Protein AF-A0A0F3R646-F1 (afdb_monomer)

Mean predicted aligned error: 11.86 Å

pLDDT: mean 88.99, std 8.87, range [54.25, 98.44]

Foldseek 3Di:
DDDDDDDDLVPLDDPDLVPDDDPVNLVSCCVPCLVPDDPVCLCSSCPVPCPSVVVSVVVVCVPDDPVRNVVVVVVVVVVVVVVVVVVVVVVVVVVVVVVVVVVVVVVVCVVVVLLVVLLVVLLVCVVVVHDLVVSCVVSVDDSVSSVVSVVD

Sequence (152 aa):
DFSFSFIELPKFNIDKIEDLKTITEKWCYFFKYAANTKEA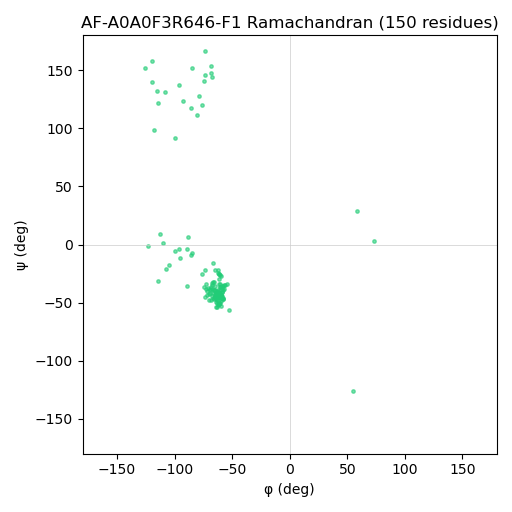DLQKIIGSDLVVGRAYEALNQFNWNEAELLAYEQEIKRIMDNKAVEDFMIESAEARGEARGEARGMQIGKAEGKAETMTLVAKNLLAQNIDINTISIATGLSTIEINKLKNE

Organism: NCBI:txid1268837

Structure (mmCIF, N/CA/C/O backbone):
data_AF-A0A0F3R646-F1
#
_entry.id   AF-A0A0F3R646-F1
#
loop_
_atom_site.group_PDB
_atom_site.id
_atom_site.type_symbol
_atom_site.label_atom_id
_atom_site.label_alt_id
_atom_site.label_comp_id
_atom_site.label_asym_id
_atom_site.label_entity_id
_atom_site.label_seq_id
_atom_site.pdbx_PDB_ins_code
_atom_site.Cartn_x
_atom_site.Cartn_y
_atom_site.Cartn_z
_atom_site.occupancy
_atom_site.B_iso_or_equiv
_atom_site.auth_seq_id
_atom_site.auth_comp_id
_atom_site.auth_asym_id
_atom_site.auth_atom_id
_atom_site.pdbx_PDB_model_num
ATOM 1 N N . ASP A 1 1 ? 8.380 23.748 -23.164 1.00 54.25 1 ASP A N 1
ATOM 2 C CA . ASP A 1 1 ? 9.254 24.069 -24.304 1.00 54.25 1 ASP A CA 1
ATOM 3 C C . ASP A 1 1 ? 9.702 22.817 -25.013 1.00 54.25 1 ASP A C 1
ATOM 5 O O . ASP A 1 1 ? 10.098 21.856 -24.367 1.00 54.25 1 ASP A O 1
ATOM 9 N N . PHE A 1 2 ? 9.553 22.816 -26.332 1.00 78.00 2 PHE A N 1
ATOM 10 C CA . PHE A 1 2 ? 9.932 21.721 -27.215 1.00 78.00 2 PHE A CA 1
ATOM 11 C C . PHE A 1 2 ? 11.172 22.167 -27.992 1.00 78.00 2 PHE A C 1
ATOM 13 O O . PHE A 1 2 ? 11.190 23.281 -28.517 1.00 78.00 2 PHE A O 1
ATOM 20 N N . SER A 1 3 ? 12.207 21.334 -28.047 1.00 80.06 3 SER A N 1
ATOM 21 C CA . SER A 1 3 ? 13.433 21.622 -28.792 1.00 80.06 3 SER A CA 1
ATOM 22 C C . SER A 1 3 ? 13.747 20.487 -29.759 1.00 80.06 3 SER A C 1
ATOM 24 O O . SER A 1 3 ? 13.377 19.335 -29.538 1.00 80.06 3 SER A O 1
ATOM 26 N N . PHE A 1 4 ? 14.423 20.828 -30.854 1.00 85.06 4 PHE A N 1
ATOM 27 C CA . PHE A 1 4 ? 14.902 19.869 -31.841 1.00 85.06 4 PHE A CA 1
ATOM 28 C C . PHE A 1 4 ? 16.427 19.881 -31.846 1.00 85.06 4 PHE A C 1
ATOM 30 O O . PHE A 1 4 ? 17.042 20.943 -31.934 1.00 85.06 4 PHE A O 1
ATOM 37 N N . SER A 1 5 ? 17.018 18.691 -31.793 1.00 85.75 5 SER A N 1
ATOM 38 C CA . SER A 1 5 ? 18.458 18.483 -31.925 1.00 85.75 5 SER A CA 1
ATOM 39 C C . SER A 1 5 ? 18.721 17.702 -33.204 1.00 85.75 5 SER A C 1
ATOM 41 O O . SER A 1 5 ? 18.215 16.593 -33.367 1.00 85.75 5 SER A O 1
ATOM 43 N N . PHE A 1 6 ? 19.517 18.267 -34.109 1.00 88.94 6 PHE A N 1
ATOM 44 C CA . PHE A 1 6 ? 19.970 17.575 -35.314 1.00 88.94 6 PHE A CA 1
ATOM 45 C C . PHE A 1 6 ? 21.314 16.915 -35.031 1.00 88.94 6 PHE A C 1
ATOM 47 O O . PHE A 1 6 ? 22.259 17.581 -34.607 1.00 88.94 6 PHE A O 1
ATOM 54 N N . ILE A 1 7 ? 21.385 15.602 -35.246 1.00 90.00 7 ILE A N 1
ATOM 55 C CA . ILE A 1 7 ? 22.569 14.795 -34.953 1.00 90.00 7 ILE A CA 1
ATOM 56 C C . ILE A 1 7 ? 23.092 14.130 -36.224 1.00 90.00 7 ILE A C 1
ATOM 58 O O . ILE A 1 7 ? 22.330 13.619 -37.041 1.00 90.00 7 ILE A O 1
ATOM 62 N N . GLU A 1 8 ? 24.414 14.102 -36.365 1.00 91.00 8 GLU A N 1
ATOM 63 C CA . GLU A 1 8 ? 25.114 13.334 -37.393 1.00 91.00 8 GLU A CA 1
ATOM 64 C C . GLU A 1 8 ? 26.005 12.299 -36.697 1.00 91.00 8 GLU A C 1
ATOM 66 O O . GLU A 1 8 ? 27.106 12.616 -36.246 1.00 91.00 8 GLU A O 1
ATOM 71 N N . LEU A 1 9 ? 25.539 11.049 -36.602 1.00 89.44 9 LEU A N 1
ATOM 72 C CA . LEU A 1 9 ? 26.260 9.972 -35.901 1.00 89.44 9 LEU A CA 1
ATOM 73 C C . LEU A 1 9 ? 27.714 9.750 -36.372 1.00 89.44 9 LEU A C 1
ATOM 75 O O . LEU A 1 9 ? 28.559 9.450 -35.522 1.00 89.44 9 LEU A O 1
ATOM 79 N N . PRO A 1 10 ? 28.075 9.929 -37.662 1.00 91.56 10 PRO A N 1
ATOM 80 C CA . PRO A 1 10 ? 29.472 9.835 -38.089 1.00 91.56 10 PRO A CA 1
ATOM 81 C C . PRO A 1 10 ? 30.403 10.859 -37.424 1.00 91.56 10 PRO A C 1
ATOM 83 O O . PRO A 1 10 ? 31.588 10.581 -37.280 1.00 91.56 10 PRO A O 1
ATOM 86 N N . LYS A 1 11 ? 29.883 12.018 -36.994 1.00 90.88 11 LYS A N 1
ATOM 87 C CA . LYS A 1 11 ? 30.654 13.070 -36.306 1.00 90.88 11 LYS A CA 1
ATOM 88 C C . LYS A 1 11 ? 30.759 12.847 -34.793 1.00 90.88 11 LYS A C 1
ATOM 90 O O . LYS A 1 11 ? 31.502 13.560 -34.121 1.00 90.88 11 LYS A O 1
ATOM 95 N N . PHE A 1 12 ? 30.018 11.884 -34.245 1.00 92.56 12 PHE A N 1
ATOM 96 C CA . PHE A 1 12 ? 30.060 11.548 -32.826 1.00 92.56 12 PHE A CA 1
ATOM 97 C C . PHE A 1 12 ? 31.271 10.658 -32.520 1.00 92.56 12 PHE A C 1
ATOM 99 O O . PHE A 1 12 ? 31.315 9.503 -32.945 1.00 92.56 12 PHE A O 1
ATOM 106 N N . ASN A 1 13 ? 32.245 11.187 -31.779 1.00 90.88 13 ASN A N 1
ATOM 107 C CA . ASN A 1 13 ? 33.549 10.542 -31.558 1.00 90.88 13 ASN A CA 1
ATOM 108 C C . ASN A 1 13 ? 33.794 10.094 -30.108 1.00 90.88 13 ASN A C 1
ATOM 110 O O . ASN A 1 13 ? 34.913 9.715 -29.782 1.00 90.88 13 ASN A O 1
ATOM 114 N N . ILE A 1 14 ? 32.780 10.154 -29.240 1.00 91.12 14 ILE A N 1
ATOM 115 C CA . ILE A 1 14 ? 32.894 9.702 -27.849 1.00 91.12 14 ILE A CA 1
ATOM 116 C C . ILE A 1 14 ? 32.622 8.196 -27.805 1.00 91.12 14 ILE A C 1
ATOM 118 O O . ILE A 1 14 ? 31.525 7.758 -28.145 1.00 91.12 14 ILE A O 1
ATOM 122 N N . ASP A 1 15 ? 33.615 7.412 -27.398 1.00 88.00 15 ASP A N 1
ATOM 123 C CA . ASP A 1 15 ? 33.564 5.947 -27.312 1.00 88.00 15 ASP A CA 1
ATOM 124 C C . ASP A 1 15 ? 33.485 5.426 -25.867 1.00 88.00 15 ASP A C 1
ATOM 126 O O . ASP A 1 15 ? 33.000 4.315 -25.627 1.00 88.00 15 ASP A O 1
ATOM 130 N N . LYS A 1 16 ? 33.892 6.247 -24.897 1.00 85.69 16 LYS A N 1
ATOM 131 C CA . LYS A 1 16 ? 33.851 5.945 -23.465 1.00 85.69 16 LYS A CA 1
ATOM 132 C C . LYS A 1 16 ? 32.608 6.511 -22.799 1.00 85.69 16 LYS A C 1
ATOM 134 O O . LYS A 1 16 ? 32.225 7.658 -23.020 1.00 85.69 16 LYS A O 1
ATOM 139 N N . ILE A 1 17 ? 32.004 5.702 -21.936 1.00 83.81 17 ILE A N 1
ATOM 140 C CA . ILE A 1 17 ? 30.777 6.057 -21.217 1.00 83.81 17 ILE A CA 1
ATOM 141 C C . ILE A 1 17 ? 31.048 7.187 -20.219 1.00 83.81 17 ILE A C 1
ATOM 143 O O . ILE A 1 17 ? 30.204 8.059 -20.033 1.00 83.81 17 ILE A O 1
ATOM 147 N N . GLU A 1 18 ? 32.238 7.206 -19.614 1.00 85.88 18 GLU A N 1
ATOM 148 C CA . GLU A 1 18 ? 32.644 8.210 -18.624 1.00 85.88 18 GLU A CA 1
ATOM 149 C C . GLU A 1 18 ? 32.745 9.625 -19.215 1.00 85.88 18 GLU A C 1
ATOM 151 O O . GLU A 1 18 ? 32.654 10.612 -18.485 1.00 85.88 18 GLU A O 1
ATOM 156 N N . ASP A 1 19 ? 32.905 9.723 -20.536 1.00 88.25 19 ASP A N 1
ATOM 157 C CA . ASP A 1 19 ? 33.047 10.986 -21.257 1.00 88.25 19 ASP A CA 1
ATOM 158 C C . ASP A 1 19 ? 31.691 11.574 -21.706 1.00 88.25 19 ASP A C 1
ATOM 160 O O . ASP A 1 19 ? 31.651 12.688 -22.238 1.00 88.25 19 ASP A O 1
ATOM 164 N N . LEU A 1 20 ? 30.573 10.869 -21.472 1.00 87.81 20 LEU A N 1
ATOM 165 C CA . LEU A 1 20 ? 29.216 11.329 -21.787 1.00 87.81 20 LEU A CA 1
ATOM 166 C C . LEU A 1 20 ? 28.739 12.372 -20.767 1.00 87.81 20 LEU A C 1
A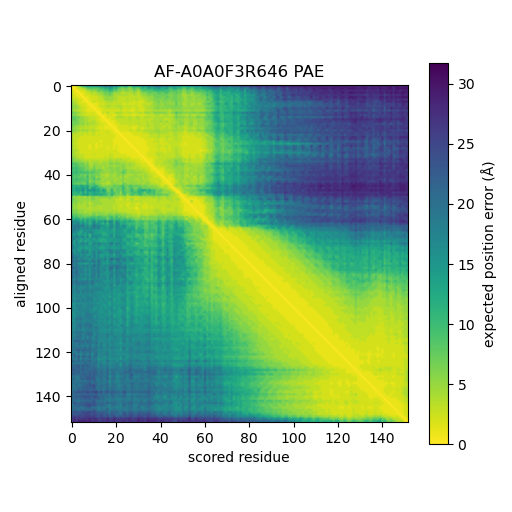TOM 168 O O . LEU A 1 20 ? 28.607 12.082 -19.578 1.00 87.81 20 LEU A O 1
ATOM 172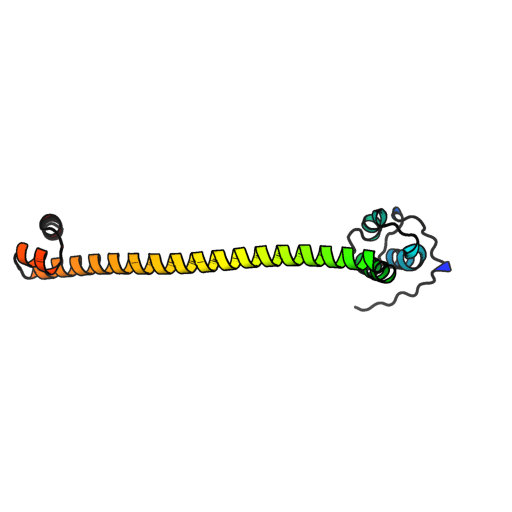 N N . LYS A 1 21 ? 28.415 13.585 -21.228 1.00 86.75 21 LYS A N 1
ATOM 173 C CA . LYS A 1 21 ? 28.062 14.719 -20.352 1.00 86.75 21 LYS A CA 1
ATOM 174 C C . LYS A 1 21 ? 26.618 15.170 -20.507 1.00 86.75 21 LYS A C 1
ATOM 176 O O . LYS A 1 21 ? 26.021 15.659 -19.551 1.00 86.75 21 LYS A O 1
ATOM 181 N N . THR A 1 22 ? 26.049 15.027 -21.699 1.00 88.50 22 THR A N 1
ATOM 182 C CA . THR A 1 22 ? 24.717 15.541 -22.043 1.00 88.50 22 THR A CA 1
ATOM 183 C C . THR A 1 22 ? 23.756 14.429 -22.451 1.00 88.50 22 THR A C 1
ATOM 185 O O . THR A 1 22 ? 24.163 13.365 -22.915 1.00 88.50 22 THR A O 1
ATOM 188 N N . ILE A 1 23 ? 22.450 14.691 -22.337 1.00 86.56 23 ILE A N 1
ATOM 189 C CA . ILE A 1 23 ? 21.414 13.749 -22.785 1.00 86.56 23 ILE A CA 1
ATOM 190 C C . ILE A 1 23 ? 21.509 13.456 -24.290 1.00 86.56 23 ILE A C 1
ATOM 192 O O . ILE A 1 23 ? 21.347 12.313 -24.706 1.00 86.56 23 ILE A O 1
ATOM 196 N N . THR A 1 24 ? 21.858 14.452 -25.112 1.00 89.50 24 THR A N 1
ATOM 197 C CA . THR A 1 24 ? 22.075 14.267 -26.555 1.00 89.50 24 THR A CA 1
ATOM 198 C C . THR A 1 24 ? 23.244 13.321 -26.829 1.00 89.50 24 THR A C 1
ATOM 200 O O . THR A 1 24 ? 23.123 12.447 -27.680 1.00 89.50 24 THR A O 1
ATOM 203 N N . GLU A 1 25 ? 24.356 13.441 -26.096 1.00 90.12 25 GLU A N 1
ATOM 204 C CA . GLU A 1 25 ? 25.494 12.518 -26.228 1.00 90.12 25 GLU A CA 1
ATOM 205 C C . GLU A 1 25 ? 25.121 11.101 -25.795 1.00 90.12 25 GLU A C 1
ATOM 207 O O . GLU A 1 25 ? 25.497 10.154 -26.479 1.00 90.12 25 GLU A O 1
ATOM 212 N N . LYS A 1 26 ? 24.332 10.941 -24.724 1.00 89.19 26 LYS A N 1
ATOM 213 C CA . LYS A 1 26 ? 23.808 9.628 -24.313 1.00 89.19 26 LYS A CA 1
ATOM 214 C C . LYS A 1 26 ? 22.939 8.992 -25.403 1.00 89.19 26 LYS A C 1
ATOM 216 O O . LYS A 1 26 ? 23.094 7.806 -25.683 1.00 89.19 26 LYS A O 1
ATOM 221 N N . TRP A 1 27 ? 22.079 9.772 -26.061 1.00 90.19 27 TRP A N 1
ATOM 222 C CA . TRP A 1 27 ? 21.291 9.305 -27.208 1.00 90.19 27 TRP A CA 1
ATOM 223 C C . TRP A 1 27 ? 22.163 8.950 -28.416 1.00 90.19 27 TRP A C 1
ATOM 225 O O . TRP A 1 27 ? 21.983 7.885 -29.002 1.00 90.19 27 TRP A O 1
ATOM 235 N N . CYS A 1 28 ? 23.138 9.789 -28.774 1.00 91.50 28 CYS A N 1
ATOM 236 C CA . CYS A 1 28 ? 24.099 9.482 -29.837 1.00 91.50 28 CYS A CA 1
ATOM 237 C C . CYS A 1 28 ? 24.889 8.201 -29.537 1.00 91.50 28 CYS A C 1
ATOM 239 O O . CYS A 1 28 ? 25.093 7.382 -30.433 1.00 91.50 28 CYS A O 1
ATOM 241 N N . TYR A 1 29 ? 25.294 8.011 -28.278 1.00 91.06 29 TYR A N 1
ATOM 242 C CA . TYR A 1 29 ? 25.985 6.813 -27.821 1.00 91.06 29 TYR A CA 1
ATOM 243 C C . TYR A 1 29 ? 25.098 5.576 -27.952 1.00 91.06 29 TYR A C 1
ATOM 245 O O . TYR A 1 29 ? 25.529 4.592 -28.543 1.00 91.06 29 TYR A O 1
ATOM 253 N N . PHE A 1 30 ? 23.844 5.646 -27.489 1.00 89.69 30 PHE A N 1
ATOM 254 C CA . PHE A 1 30 ? 22.847 4.594 -27.699 1.00 89.69 30 PHE A CA 1
ATOM 255 C C . PHE A 1 30 ? 22.721 4.236 -29.185 1.00 89.69 30 PHE A C 1
ATOM 257 O O . PHE A 1 30 ? 22.980 3.099 -29.566 1.00 89.69 30 PHE A O 1
ATOM 264 N N . PHE A 1 31 ? 22.431 5.201 -30.061 1.00 89.25 31 PHE A N 1
ATOM 265 C CA . PHE A 1 31 ? 22.243 4.909 -31.486 1.00 89.25 31 PHE A CA 1
ATOM 266 C C . PHE A 1 31 ? 23.482 4.314 -32.168 1.00 89.25 31 PHE A C 1
ATOM 268 O O . PHE A 1 31 ? 23.341 3.562 -33.131 1.00 89.25 31 PHE A O 1
ATOM 275 N N . LYS A 1 32 ? 24.690 4.645 -31.697 1.00 90.06 32 LYS A N 1
ATOM 276 C CA . LYS A 1 32 ? 25.941 4.169 -32.298 1.00 90.06 32 LYS A CA 1
ATOM 277 C C . LYS A 1 32 ? 26.439 2.845 -31.715 1.00 90.06 32 LYS A C 1
ATOM 279 O O . LYS A 1 32 ? 27.011 2.046 -32.453 1.00 90.06 32 LYS A O 1
ATOM 284 N N . TYR A 1 33 ? 26.248 2.615 -30.418 1.00 88.56 33 TYR A N 1
ATOM 285 C CA . TYR A 1 33 ? 26.915 1.538 -29.681 1.00 88.56 33 TYR A CA 1
ATOM 286 C C . TYR A 1 33 ? 25.960 0.561 -28.989 1.00 88.56 33 TYR A C 1
ATOM 288 O O . TYR A 1 33 ? 26.439 -0.411 -28.401 1.00 88.56 33 TYR A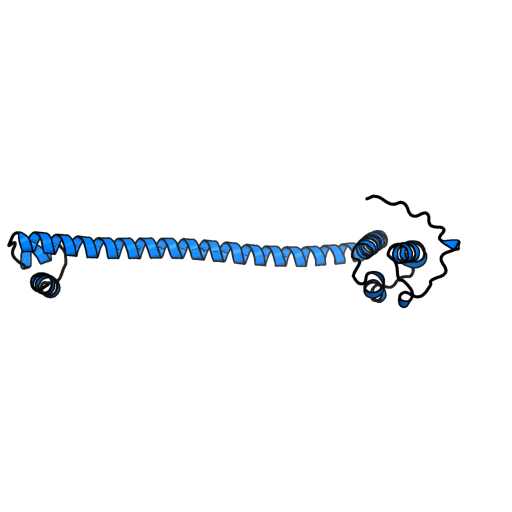 O 1
ATOM 296 N N . ALA A 1 34 ? 24.635 0.748 -29.064 1.00 85.06 34 ALA A N 1
ATOM 297 C CA . ALA A 1 34 ? 23.706 -0.067 -28.279 1.00 85.06 34 ALA A CA 1
ATOM 298 C C . ALA A 1 34 ? 23.803 -1.572 -28.565 1.00 85.06 34 ALA A C 1
ATOM 300 O O . ALA A 1 34 ? 23.738 -2.364 -27.632 1.00 85.06 34 ALA A O 1
ATOM 301 N N . ALA A 1 35 ? 24.064 -1.968 -29.815 1.00 79.44 35 ALA A N 1
ATOM 302 C CA . ALA A 1 35 ? 24.245 -3.374 -30.192 1.00 79.44 35 ALA A CA 1
ATOM 303 C C . ALA A 1 35 ? 25.429 -4.065 -29.484 1.00 79.44 35 ALA A C 1
ATOM 305 O O . ALA A 1 35 ? 25.425 -5.281 -29.328 1.00 79.44 35 ALA A O 1
ATOM 306 N N . ASN A 1 36 ? 26.433 -3.297 -29.049 1.00 80.44 36 ASN A N 1
ATOM 307 C CA . ASN A 1 36 ? 27.649 -3.806 -28.407 1.00 80.44 36 ASN A CA 1
ATOM 308 C C . ASN A 1 36 ? 27.720 -3.455 -26.910 1.00 80.44 36 ASN A C 1
ATOM 310 O O . ASN A 1 36 ? 28.716 -3.755 -26.249 1.00 80.44 36 ASN A O 1
ATOM 314 N N . THR A 1 37 ? 26.699 -2.779 -26.383 1.00 81.38 37 THR A N 1
ATOM 315 C CA . THR A 1 37 ? 26.660 -2.323 -24.993 1.00 81.38 37 THR A CA 1
ATOM 316 C C . THR A 1 37 ? 26.282 -3.485 -24.083 1.00 81.38 37 THR A C 1
ATOM 318 O O . THR A 1 37 ? 25.280 -4.159 -24.308 1.00 81.38 37 THR A O 1
ATOM 321 N N . LYS A 1 38 ? 27.079 -3.728 -23.040 1.00 78.06 38 LYS A N 1
ATOM 322 C CA . LYS A 1 38 ? 26.814 -4.793 -22.067 1.00 78.06 38 LYS A CA 1
ATOM 323 C C . LYS A 1 38 ? 25.857 -4.317 -20.982 1.00 78.06 38 LYS A C 1
ATOM 325 O O . LYS A 1 38 ? 25.886 -3.156 -20.584 1.00 78.06 38 LYS A O 1
ATOM 330 N N . GLU A 1 39 ? 25.096 -5.248 -20.416 1.00 74.19 39 GLU A N 1
ATOM 331 C CA . GLU A 1 39 ? 24.151 -4.958 -19.333 1.00 74.19 39 GLU A CA 1
ATOM 332 C C . GLU A 1 39 ? 24.827 -4.317 -18.107 1.00 74.19 39 GLU A C 1
ATOM 334 O O . GLU A 1 39 ? 24.322 -3.353 -17.540 1.00 74.19 39 GLU A O 1
ATOM 339 N N . ALA A 1 40 ? 26.040 -4.763 -17.762 1.00 76.69 40 ALA A N 1
ATOM 340 C CA . ALA A 1 40 ? 26.835 -4.189 -16.671 1.00 76.69 40 ALA A CA 1
ATOM 341 C C . ALA A 1 40 ? 27.219 -2.709 -16.884 1.00 76.69 40 ALA A C 1
ATOM 343 O O . ALA A 1 40 ? 27.511 -1.997 -15.922 1.00 76.69 40 ALA A O 1
ATOM 344 N N . ASP A 1 41 ? 27.222 -2.241 -18.133 1.00 78.31 41 ASP A N 1
ATOM 345 C CA . ASP A 1 41 ? 27.552 -0.866 -18.498 1.00 78.31 41 ASP A CA 1
ATOM 346 C C . ASP A 1 41 ? 26.300 0.019 -18.644 1.00 78.31 41 ASP A C 1
ATOM 348 O O . ASP A 1 41 ? 26.415 1.247 -18.634 1.00 78.31 41 ASP A O 1
ATOM 352 N N . LEU A 1 42 ? 25.093 -0.570 -18.669 1.00 77.00 42 LEU A N 1
ATOM 353 C CA . LEU A 1 42 ? 23.825 0.170 -18.730 1.00 77.00 42 LEU A CA 1
ATOM 354 C C . LEU A 1 42 ? 23.678 1.135 -17.561 1.00 77.00 42 LEU A C 1
ATOM 356 O O . LEU A 1 42 ? 23.375 2.302 -17.775 1.00 77.00 42 LEU A O 1
ATOM 360 N N . GLN A 1 43 ? 23.950 0.683 -16.335 1.00 76.62 43 GLN A N 1
ATOM 361 C CA . GLN A 1 43 ? 23.851 1.534 -15.143 1.00 76.62 43 GLN A CA 1
ATOM 362 C C . GLN A 1 43 ? 24.730 2.791 -15.257 1.00 76.62 43 GLN A C 1
ATOM 364 O O . GLN A 1 43 ? 24.327 3.871 -14.826 1.00 76.62 43 GLN A O 1
ATOM 369 N N . LYS A 1 44 ? 25.898 2.682 -15.907 1.00 77.31 44 LYS A N 1
ATOM 370 C CA . LYS A 1 44 ? 26.806 3.816 -16.135 1.00 77.31 44 LYS A CA 1
ATOM 371 C C . LYS A 1 44 ? 26.289 4.768 -17.220 1.00 77.31 44 LYS A C 1
ATOM 373 O O . LYS A 1 44 ? 26.453 5.975 -17.083 1.00 77.31 44 LYS A O 1
ATOM 378 N N . ILE A 1 45 ? 25.653 4.246 -18.273 1.00 74.75 45 ILE A N 1
ATOM 379 C CA . ILE A 1 45 ? 25.085 5.048 -19.376 1.00 74.75 45 ILE A CA 1
ATOM 380 C C . ILE A 1 45 ? 23.812 5.777 -18.928 1.00 74.75 45 ILE A C 1
ATOM 382 O O . ILE A 1 45 ? 23.637 6.970 -19.194 1.00 74.75 45 ILE A O 1
ATOM 386 N N . ILE A 1 46 ? 22.929 5.061 -18.227 1.00 75.88 46 ILE A N 1
ATOM 387 C CA . ILE A 1 46 ? 21.672 5.582 -17.684 1.00 75.88 46 ILE A CA 1
ATOM 388 C C . ILE A 1 46 ? 22.001 6.678 -16.662 1.00 75.88 46 ILE A C 1
ATOM 390 O O . ILE A 1 46 ? 21.578 7.833 -16.813 1.00 75.88 46 ILE A O 1
ATOM 394 N N . GLY A 1 47 ? 22.844 6.371 -15.670 1.00 72.12 47 GLY A N 1
ATOM 395 C CA . GLY A 1 47 ? 23.104 7.273 -14.552 1.00 72.12 47 GLY A CA 1
ATOM 396 C C . GLY A 1 47 ? 21.788 7.666 -13.870 1.00 72.12 47 GLY A C 1
ATOM 397 O O . GLY A 1 47 ? 20.987 6.807 -13.521 1.00 72.12 47 GLY A O 1
ATOM 398 N N . SER A 1 48 ? 21.526 8.968 -13.721 1.00 63.34 48 SER A N 1
ATOM 399 C CA . SER A 1 48 ? 20.247 9.494 -13.216 1.00 63.34 48 SER A CA 1
ATOM 400 C C . SER A 1 48 ? 19.149 9.654 -14.281 1.00 63.34 48 SER A C 1
ATOM 402 O O . SER A 1 48 ? 18.013 9.976 -13.935 1.00 63.34 48 SER A O 1
ATOM 404 N N . ASP A 1 49 ? 19.463 9.465 -15.566 1.00 69.75 49 ASP A N 1
ATOM 405 C CA . ASP A 1 49 ? 18.550 9.755 -16.676 1.00 69.75 49 ASP A CA 1
ATOM 406 C C . ASP A 1 49 ? 17.868 8.476 -17.178 1.00 69.75 49 ASP A C 1
ATOM 408 O O . ASP A 1 49 ? 18.374 7.747 -18.036 1.00 69.75 49 ASP A O 1
ATOM 412 N N . LEU A 1 50 ? 16.701 8.192 -16.597 1.00 74.69 50 LEU A N 1
ATOM 413 C CA . LEU A 1 50 ? 15.965 6.937 -16.779 1.00 74.69 50 LEU A CA 1
ATOM 414 C C . LEU A 1 50 ? 15.420 6.735 -18.202 1.00 74.69 50 LEU A C 1
ATOM 416 O O . LEU A 1 50 ? 15.038 5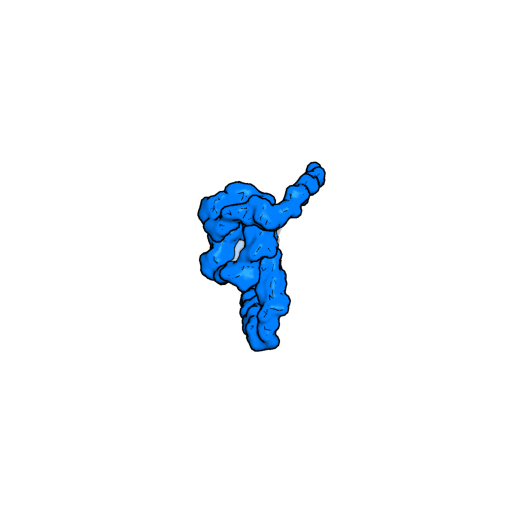.620 -18.558 1.00 74.69 50 LEU A O 1
ATOM 420 N N . VAL A 1 51 ? 15.358 7.783 -19.030 1.00 81.06 51 VAL A N 1
ATOM 421 C CA . VAL A 1 51 ? 14.711 7.706 -20.350 1.00 81.06 51 VAL A CA 1
ATOM 422 C C . VAL A 1 51 ? 15.546 6.892 -21.339 1.00 81.06 51 VAL A C 1
ATOM 424 O O . VAL A 1 51 ? 14.995 6.078 -22.078 1.00 81.06 51 VAL A O 1
ATOM 427 N N . VAL A 1 52 ? 16.873 7.048 -21.317 1.00 83.19 52 VAL A N 1
ATOM 428 C CA . VAL A 1 52 ? 17.779 6.257 -22.171 1.00 83.19 52 VAL A CA 1
ATOM 429 C C . VAL A 1 52 ? 17.768 4.783 -21.750 1.00 83.19 52 VAL A C 1
ATOM 431 O O . VAL A 1 52 ? 17.834 3.902 -22.603 1.00 83.19 52 VAL A O 1
ATOM 434 N N . GLY A 1 53 ? 17.592 4.502 -20.453 1.00 82.44 53 GLY A N 1
ATOM 435 C CA . GLY A 1 53 ? 17.456 3.136 -19.935 1.00 82.44 53 GLY A CA 1
ATOM 436 C C . GLY A 1 53 ? 16.269 2.388 -20.531 1.00 82.44 53 GLY A C 1
ATOM 437 O O . GLY A 1 53 ? 16.432 1.277 -21.025 1.00 82.44 53 GLY A O 1
ATOM 438 N N . ARG A 1 54 ? 15.106 3.043 -20.613 1.00 82.00 54 ARG A N 1
ATOM 439 C CA . ARG A 1 54 ? 13.910 2.461 -21.245 1.00 82.00 54 ARG A CA 1
ATOM 440 C C . ARG A 1 54 ? 14.120 2.120 -22.723 1.00 82.00 54 ARG A C 1
ATOM 442 O O . ARG A 1 54 ? 13.557 1.147 -23.211 1.00 82.00 54 ARG A O 1
ATOM 449 N N . ALA A 1 55 ? 14.923 2.904 -23.446 1.00 84.38 55 ALA A N 1
ATOM 450 C CA . ALA A 1 55 ? 15.242 2.615 -24.845 1.00 84.38 55 ALA A CA 1
ATOM 451 C C . ALA A 1 55 ? 16.128 1.365 -24.990 1.00 84.38 55 ALA A C 1
ATOM 453 O O . ALA A 1 55 ? 15.917 0.567 -25.902 1.00 84.38 55 ALA A O 1
ATOM 454 N N . TYR A 1 56 ? 17.080 1.165 -24.072 1.00 82.75 56 TYR A N 1
ATOM 455 C CA . TYR A 1 56 ? 17.874 -0.063 -24.003 1.00 82.75 56 TYR A CA 1
ATOM 456 C C . TYR A 1 56 ? 17.037 -1.284 -23.612 1.00 82.75 56 TYR A C 1
ATOM 458 O O . TYR A 1 56 ? 17.197 -2.332 -24.229 1.00 82.75 56 TYR A O 1
ATOM 466 N N . GLU A 1 57 ? 16.128 -1.153 -22.644 1.00 78.50 57 GLU A N 1
ATOM 467 C CA . GLU A 1 57 ? 15.184 -2.220 -22.281 1.00 78.50 57 GLU A CA 1
ATOM 468 C C . GLU A 1 57 ? 14.332 -2.638 -23.484 1.00 78.50 57 GLU A C 1
ATOM 470 O O . GLU A 1 57 ? 14.240 -3.826 -23.791 1.00 78.50 57 GLU A O 1
ATOM 475 N N . ALA A 1 58 ? 13.786 -1.663 -24.219 1.00 79.62 58 ALA A N 1
ATOM 476 C CA . ALA A 1 58 ? 13.025 -1.920 -25.436 1.00 79.62 58 ALA A CA 1
ATOM 477 C C . ALA A 1 58 ? 13.875 -2.624 -26.508 1.00 79.62 58 ALA A C 1
ATOM 479 O O . ALA A 1 58 ? 13.419 -3.592 -27.108 1.00 79.62 58 ALA A O 1
ATOM 480 N N . LEU A 1 59 ? 15.119 -2.181 -26.736 1.00 81.00 59 LEU A N 1
ATOM 481 C CA . LEU A 1 59 ? 16.024 -2.835 -27.687 1.00 81.00 59 LEU A CA 1
ATOM 482 C C . LEU A 1 59 ? 16.336 -4.284 -27.282 1.00 81.00 59 LEU A C 1
ATOM 484 O O . LEU A 1 59 ? 16.376 -5.160 -28.143 1.00 81.00 59 LEU A O 1
ATOM 488 N N . ASN A 1 60 ? 16.551 -4.535 -25.989 1.00 73.81 60 ASN A N 1
ATOM 489 C CA . ASN A 1 60 ? 16.870 -5.863 -25.475 1.00 73.81 60 ASN A CA 1
ATOM 490 C C . ASN A 1 60 ? 15.709 -6.840 -25.726 1.00 73.81 60 ASN A C 1
ATOM 492 O O . ASN A 1 60 ? 15.932 -7.924 -26.252 1.00 73.81 60 ASN A O 1
ATOM 496 N N . GLN A 1 61 ? 14.466 -6.407 -25.481 1.00 67.31 61 GLN A N 1
ATOM 497 C CA . GLN A 1 61 ? 13.261 -7.207 -25.736 1.00 67.31 61 GLN A CA 1
ATOM 498 C C . GLN A 1 61 ? 13.123 -7.658 -27.201 1.00 67.31 61 GLN A C 1
ATOM 500 O O . GLN A 1 61 ? 12.675 -8.772 -27.452 1.00 67.31 61 GLN A O 1
ATOM 505 N N . PHE A 1 62 ? 13.530 -6.831 -28.172 1.00 67.62 62 PHE A N 1
ATOM 506 C CA . PHE A 1 62 ? 13.489 -7.200 -29.596 1.00 67.62 62 PHE A CA 1
ATOM 507 C C . PHE A 1 62 ? 14.569 -8.208 -30.010 1.00 67.62 62 PHE A C 1
ATOM 509 O O . PHE A 1 62 ? 14.407 -8.877 -31.030 1.00 67.62 62 PHE A O 1
ATOM 516 N N . ASN A 1 63 ? 15.660 -8.311 -29.250 1.00 69.75 63 ASN A N 1
ATOM 517 C CA . ASN A 1 63 ? 16.784 -9.198 -29.555 1.00 69.75 63 ASN A CA 1
ATOM 518 C C . ASN A 1 63 ? 16.710 -10.548 -28.827 1.00 69.75 63 ASN A C 1
ATOM 520 O O . ASN A 1 63 ? 17.568 -11.401 -29.060 1.00 69.75 63 ASN A O 1
ATOM 524 N N . TRP A 1 64 ? 15.721 -10.747 -27.956 1.00 69.69 64 TRP A N 1
ATOM 525 C CA . TRP A 1 64 ? 15.578 -11.980 -27.193 1.00 69.69 64 TRP A CA 1
ATOM 526 C C . TRP A 1 64 ? 15.065 -13.136 -28.037 1.00 69.69 64 TRP A C 1
ATOM 528 O O . TRP A 1 64 ? 14.160 -12.999 -28.862 1.00 69.69 64 TRP A O 1
ATOM 538 N N . ASN A 1 65 ? 15.624 -14.313 -27.775 1.00 79.62 65 ASN A N 1
ATOM 539 C CA . ASN A 1 65 ? 14.978 -15.549 -28.187 1.00 79.62 65 ASN A CA 1
ATOM 540 C C . ASN A 1 65 ? 13.758 -15.842 -27.291 1.00 79.62 65 ASN A C 1
ATOM 542 O O . ASN A 1 65 ? 13.580 -15.255 -26.224 1.00 79.62 65 ASN A O 1
ATOM 546 N N . GLU A 1 66 ? 12.909 -16.775 -27.719 1.00 82.19 66 GLU A N 1
ATOM 547 C CA . GLU A 1 66 ? 11.668 -17.114 -27.009 1.00 82.19 66 GLU A CA 1
ATOM 548 C C . GLU A 1 66 ? 11.900 -17.523 -25.542 1.00 82.19 66 GLU A C 1
ATOM 550 O O . GLU A 1 66 ? 11.103 -17.179 -24.672 1.00 82.19 66 GLU A O 1
ATOM 555 N N . ALA A 1 67 ? 13.013 -18.201 -25.239 1.00 84.94 67 ALA A N 1
ATOM 556 C CA . ALA A 1 67 ? 13.330 -18.626 -23.878 1.00 84.94 67 ALA A CA 1
ATOM 557 C C . ALA A 1 67 ? 13.749 -17.451 -22.977 1.00 84.94 67 ALA A C 1
ATOM 559 O O . ALA A 1 67 ? 13.371 -17.413 -21.806 1.00 84.94 67 ALA A O 1
ATOM 560 N N . GLU A 1 68 ? 14.502 -16.490 -23.513 1.00 77.56 68 GLU A N 1
ATOM 561 C CA . GLU A 1 68 ? 14.907 -15.269 -22.803 1.00 77.56 68 GLU A CA 1
ATOM 562 C C . GLU A 1 68 ? 13.704 -14.366 -22.515 1.00 77.56 68 GLU A C 1
ATOM 564 O O . GLU A 1 68 ? 13.539 -13.907 -21.382 1.00 77.56 68 GLU A O 1
ATOM 569 N N . LEU A 1 69 ? 12.818 -14.184 -23.502 1.00 80.94 69 LEU A N 1
ATOM 570 C CA . LEU A 1 69 ? 11.575 -13.433 -23.323 1.00 80.94 69 LEU A CA 1
ATOM 571 C C . LEU A 1 69 ? 10.681 -14.079 -22.261 1.00 80.94 69 LEU A C 1
ATOM 573 O O . LEU A 1 69 ? 10.222 -13.395 -21.346 1.00 80.94 69 LEU A O 1
ATOM 577 N N . LEU A 1 70 ? 10.499 -15.400 -22.330 1.00 86.19 70 LEU A N 1
ATOM 578 C CA . LEU A 1 70 ? 9.706 -16.137 -21.352 1.00 86.19 70 LEU A CA 1
ATOM 579 C C . LEU A 1 70 ? 10.281 -16.008 -19.933 1.00 86.19 70 LEU A C 1
ATOM 581 O O . LEU A 1 70 ? 9.523 -15.811 -18.985 1.00 86.19 70 LEU A O 1
ATOM 585 N N . ALA A 1 71 ? 11.604 -16.104 -19.770 1.00 83.38 71 ALA A N 1
ATOM 586 C CA . ALA A 1 71 ? 12.251 -15.962 -18.467 1.00 83.38 71 ALA A CA 1
ATOM 587 C C . ALA A 1 71 ? 12.035 -14.561 -17.869 1.00 83.38 71 ALA A C 1
ATOM 589 O O . ALA A 1 71 ? 11.732 -14.434 -16.680 1.00 83.38 71 ALA A O 1
ATOM 590 N N . TYR A 1 72 ? 12.133 -13.516 -18.693 1.00 80.88 72 TYR A N 1
ATOM 591 C CA . TYR A 1 72 ? 11.850 -12.149 -18.266 1.00 80.88 72 TYR A CA 1
ATOM 592 C C . TYR A 1 72 ? 10.384 -11.963 -17.861 1.00 80.88 72 TYR A C 1
ATOM 594 O O . TYR A 1 72 ? 10.102 -11.475 -16.766 1.00 80.88 72 TYR A O 1
ATOM 602 N N . GLU A 1 73 ? 9.440 -12.396 -18.700 1.00 84.69 73 GLU A N 1
ATOM 603 C CA . GLU A 1 73 ? 8.007 -12.310 -18.402 1.00 84.69 73 GLU A CA 1
ATOM 604 C C . GLU A 1 73 ? 7.639 -13.068 -17.123 1.00 84.69 73 GLU A C 1
ATOM 606 O O . GLU A 1 73 ? 6.834 -12.585 -16.324 1.00 84.69 73 GLU A O 1
ATOM 611 N N . GLN A 1 74 ? 8.255 -14.230 -16.888 1.00 90.38 74 GLN A N 1
ATOM 612 C CA . GLN A 1 74 ? 8.071 -15.000 -15.660 1.00 90.38 74 GLN A CA 1
ATOM 613 C C . GLN A 1 74 ? 8.564 -14.250 -14.423 1.00 90.38 74 GLN A C 1
ATOM 615 O O . GLN A 1 74 ? 7.877 -14.274 -13.402 1.00 90.38 74 GLN A O 1
ATOM 620 N N . GLU A 1 75 ? 9.705 -13.563 -14.492 1.00 86.62 75 GLU A N 1
ATOM 621 C CA . GLU A 1 75 ? 10.209 -12.783 -13.358 1.00 86.62 75 GLU A CA 1
ATOM 622 C C . GLU A 1 75 ? 9.330 -11.557 -13.084 1.00 86.62 75 GLU A C 1
ATOM 624 O O . GLU A 1 75 ? 8.964 -11.302 -11.935 1.00 86.62 75 GLU A O 1
ATOM 629 N N . ILE A 1 76 ? 8.894 -10.852 -14.132 1.00 85.88 76 ILE A N 1
ATOM 630 C CA . ILE A 1 76 ? 7.929 -9.752 -14.007 1.00 85.88 76 ILE A CA 1
ATOM 631 C C . ILE A 1 76 ? 6.622 -10.257 -13.386 1.00 85.88 76 ILE A C 1
ATOM 633 O O . ILE A 1 76 ? 6.117 -9.659 -12.432 1.00 85.88 76 ILE A O 1
ATOM 637 N N . LYS A 1 77 ? 6.105 -11.399 -13.854 1.00 94.50 77 LYS A N 1
ATOM 638 C CA . LYS A 1 77 ? 4.926 -12.047 -13.273 1.00 94.50 77 LYS A CA 1
ATOM 639 C C . LYS A 1 77 ? 5.146 -12.402 -11.803 1.00 94.50 77 LYS A C 1
ATOM 641 O O . LYS A 1 77 ? 4.278 -12.113 -10.989 1.00 94.50 77 LYS A O 1
ATOM 646 N N . ARG A 1 78 ? 6.298 -12.972 -11.439 1.00 93.88 78 ARG A N 1
ATOM 647 C CA . ARG A 1 78 ? 6.637 -13.325 -10.051 1.00 93.88 78 ARG A CA 1
ATOM 648 C C . ARG A 1 78 ? 6.626 -12.099 -9.139 1.00 93.88 78 ARG A C 1
ATOM 650 O O . ARG A 1 78 ? 6.086 -12.161 -8.037 1.00 93.88 78 ARG A O 1
ATOM 657 N N . ILE A 1 79 ? 7.207 -10.988 -9.589 1.00 91.31 79 ILE A N 1
ATOM 658 C CA . ILE A 1 79 ? 7.221 -9.722 -8.845 1.00 91.31 79 ILE A CA 1
ATOM 659 C C . ILE A 1 79 ? 5.792 -9.196 -8.660 1.00 91.31 79 ILE A C 1
ATOM 661 O O . ILE A 1 79 ? 5.419 -8.831 -7.544 1.00 91.31 79 ILE A O 1
ATOM 665 N N . MET A 1 80 ? 4.983 -9.197 -9.723 1.00 92.75 80 MET A N 1
ATOM 666 C CA . MET A 1 80 ? 3.588 -8.749 -9.661 1.00 92.75 80 MET A CA 1
ATOM 667 C C . MET A 1 80 ? 2.725 -9.644 -8.767 1.00 92.75 80 MET A C 1
ATOM 669 O O . MET A 1 80 ? 1.956 -9.119 -7.967 1.00 92.75 80 MET A O 1
ATOM 6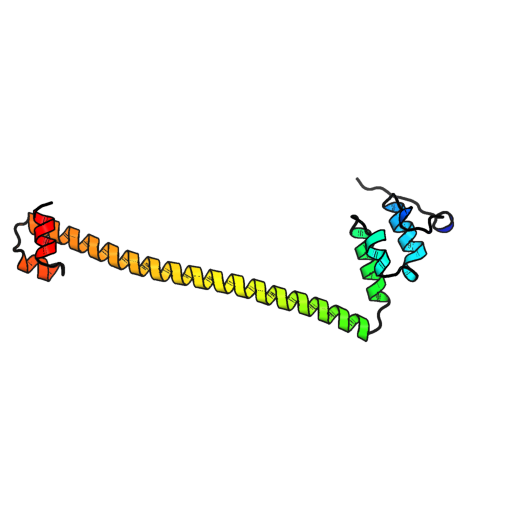73 N N . ASP A 1 81 ? 2.882 -10.967 -8.846 1.00 96.50 81 ASP A N 1
ATOM 674 C CA . ASP A 1 81 ? 2.168 -11.925 -7.996 1.00 96.50 81 ASP A CA 1
ATOM 675 C C . ASP A 1 81 ? 2.513 -11.699 -6.516 1.00 96.50 81 ASP A C 1
ATOM 677 O O . ASP A 1 81 ? 1.618 -11.639 -5.675 1.00 96.50 81 ASP A O 1
ATOM 681 N N . ASN A 1 82 ? 3.797 -11.508 -6.188 1.00 95.25 82 ASN A N 1
ATOM 682 C CA . ASN A 1 82 ? 4.224 -11.217 -4.816 1.00 95.25 82 ASN A CA 1
ATOM 683 C C . ASN A 1 82 ? 3.615 -9.913 -4.299 1.00 95.25 82 ASN A C 1
ATOM 685 O O . ASN A 1 82 ? 3.114 -9.873 -3.176 1.00 95.25 82 ASN A O 1
ATOM 689 N N . LYS A 1 83 ? 3.627 -8.863 -5.128 1.00 95.56 83 LYS A N 1
ATOM 690 C CA . LYS A 1 83 ? 3.024 -7.579 -4.774 1.00 95.56 83 LYS A CA 1
ATOM 691 C C . LYS A 1 83 ? 1.513 -7.703 -4.569 1.00 95.56 83 LYS A C 1
ATOM 693 O O . LYS A 1 83 ? 0.991 -7.171 -3.599 1.00 95.56 83 LYS A O 1
ATOM 698 N N . ALA A 1 84 ? 0.820 -8.440 -5.435 1.00 96.38 84 ALA A N 1
ATOM 699 C CA . ALA A 1 84 ? -0.614 -8.673 -5.303 1.00 96.38 84 ALA A CA 1
ATOM 700 C C . ALA A 1 84 ? -0.957 -9.430 -4.009 1.00 96.38 84 ALA A C 1
ATOM 702 O O . ALA A 1 84 ? -1.945 -9.110 -3.352 1.00 96.38 84 ALA A O 1
ATOM 703 N N . VAL A 1 85 ? -0.132 -10.408 -3.617 1.00 97.50 85 VAL A N 1
ATOM 704 C CA . VAL A 1 85 ? -0.284 -11.118 -2.339 1.00 97.50 85 VAL A CA 1
ATOM 705 C C . VAL A 1 85 ? -0.069 -10.177 -1.157 1.00 97.50 85 VAL A C 1
ATOM 707 O O . VAL A 1 85 ? -0.854 -10.212 -0.214 1.00 97.50 85 VAL A O 1
ATOM 710 N N . GLU A 1 86 ? 0.969 -9.341 -1.190 1.00 97.06 86 GLU A N 1
ATOM 711 C CA . GLU A 1 86 ? 1.239 -8.360 -0.135 1.00 97.06 86 GLU A CA 1
ATOM 712 C C . GLU A 1 86 ? 0.084 -7.363 0.017 1.00 97.06 86 GLU A C 1
ATOM 714 O O . GLU A 1 86 ? -0.453 -7.215 1.116 1.00 97.06 86 GLU A O 1
ATOM 719 N N . ASP A 1 87 ? -0.354 -6.759 -1.091 1.00 96.75 87 ASP A N 1
ATOM 720 C CA . ASP A 1 87 ? -1.451 -5.790 -1.114 1.00 96.75 87 ASP A CA 1
ATOM 721 C C . ASP A 1 87 ? -2.754 -6.435 -0.583 1.00 96.75 87 ASP A C 1
ATOM 723 O O . ASP A 1 87 ? -3.416 -5.874 0.293 1.00 96.75 87 ASP A O 1
ATOM 727 N N . PHE A 1 88 ? -3.073 -7.666 -1.009 1.00 97.56 88 PHE A N 1
ATOM 728 C CA . PHE A 1 88 ? -4.231 -8.418 -0.505 1.00 97.56 88 PHE A CA 1
ATOM 729 C C . PHE A 1 88 ? -4.139 -8.728 0.996 1.00 97.56 88 PHE A C 1
ATOM 731 O O . PHE A 1 88 ? -5.138 -8.670 1.718 1.00 97.56 88 PHE A O 1
ATOM 738 N N . MET A 1 89 ? -2.951 -9.087 1.489 1.00 97.62 89 MET A N 1
ATOM 739 C CA . MET A 1 89 ? -2.744 -9.391 2.906 1.00 97.62 89 MET A CA 1
ATOM 740 C C . MET A 1 89 ? -2.942 -8.153 3.780 1.00 97.62 89 MET A C 1
ATOM 742 O O . MET A 1 89 ? -3.537 -8.271 4.854 1.00 97.62 89 MET A O 1
ATOM 746 N N . ILE A 1 90 ? -2.485 -6.985 3.321 1.00 97.94 90 ILE A N 1
ATOM 747 C CA . ILE A 1 90 ? -2.693 -5.701 4.000 1.00 97.94 90 ILE A CA 1
ATOM 748 C C . ILE A 1 90 ? -4.185 -5.367 4.031 1.00 97.94 90 ILE A C 1
ATOM 750 O O . ILE A 1 90 ? -4.744 -5.212 5.117 1.00 97.94 90 ILE A O 1
ATOM 754 N N . GLU A 1 91 ? -4.851 -5.365 2.875 1.00 97.69 91 GLU A N 1
ATOM 755 C CA . GLU A 1 91 ? -6.281 -5.048 2.770 1.00 97.69 91 GLU A CA 1
ATOM 756 C C . GLU A 1 91 ? -7.130 -5.994 3.635 1.00 97.69 91 GLU A C 1
ATOM 758 O O . GLU A 1 91 ? -7.978 -5.567 4.424 1.00 97.69 91 GLU A O 1
ATOM 763 N N . SER A 1 92 ? -6.856 -7.302 3.576 1.00 97.69 92 SER A N 1
ATOM 764 C CA . SER A 1 92 ? -7.566 -8.273 4.407 1.00 97.69 92 SER A CA 1
ATOM 765 C C . SER A 1 92 ? -7.284 -8.086 5.900 1.00 97.69 92 SER A C 1
ATOM 767 O O . SER A 1 92 ? -8.154 -8.422 6.713 1.00 97.69 92 SER A O 1
ATOM 769 N N . ALA A 1 93 ? -6.089 -7.643 6.293 1.00 98.12 93 ALA A N 1
ATOM 770 C CA . ALA A 1 93 ? -5.755 -7.401 7.692 1.00 98.12 93 ALA A CA 1
ATOM 771 C C . ALA A 1 93 ? -6.475 -6.158 8.228 1.00 98.12 93 ALA A C 1
ATOM 773 O O . ALA A 1 93 ? -7.043 -6.228 9.321 1.00 98.12 93 ALA A O 1
ATOM 774 N N . GLU A 1 94 ? -6.514 -5.076 7.450 1.00 98.25 94 GLU A N 1
ATOM 775 C CA . GLU A 1 94 ? -7.238 -3.844 7.779 1.00 98.25 94 GLU A CA 1
ATOM 776 C C . GLU A 1 94 ? -8.738 -4.108 7.916 1.00 98.25 94 GLU A C 1
ATOM 778 O O . GLU A 1 94 ? -9.301 -3.855 8.983 1.00 98.25 94 GLU A O 1
ATOM 783 N N . ALA A 1 95 ? -9.357 -4.757 6.924 1.00 98.12 95 ALA A N 1
ATOM 784 C CA . ALA A 1 95 ? -10.782 -5.094 6.957 1.00 98.12 95 ALA A CA 1
ATOM 785 C C . ALA A 1 95 ? -11.151 -5.974 8.167 1.00 98.12 95 ALA A C 1
ATOM 787 O O . ALA A 1 95 ? -12.170 -5.772 8.832 1.00 98.12 95 ALA A O 1
ATOM 788 N N . ARG A 1 96 ? -10.304 -6.957 8.512 1.00 97.75 96 ARG A N 1
ATOM 789 C CA . ARG A 1 96 ? -10.501 -7.776 9.724 1.00 97.75 96 ARG A CA 1
ATOM 790 C C . ARG A 1 96 ? -10.303 -6.967 11.003 1.00 97.75 96 ARG A C 1
ATOM 792 O O . ARG A 1 96 ? -10.967 -7.256 12.000 1.00 97.75 96 ARG A O 1
ATOM 799 N N . GLY A 1 97 ? -9.359 -6.031 11.008 1.00 98.38 97 GLY A N 1
ATOM 800 C CA . GLY A 1 97 ? -9.086 -5.139 12.129 1.00 98.38 97 GLY A CA 1
ATOM 801 C C . GLY A 1 97 ? -10.278 -4.239 12.427 1.00 98.38 97 GLY A C 1
ATOM 802 O O . GLY A 1 97 ? -10.751 -4.222 13.563 1.00 98.38 97 GLY A O 1
ATOM 803 N N . GLU A 1 98 ? -10.808 -3.585 11.397 1.00 98.31 98 GLU A N 1
ATOM 804 C CA . GLU A 1 98 ? -11.989 -2.726 11.464 1.00 98.31 98 GLU A CA 1
ATOM 805 C C . GLU A 1 98 ? -13.214 -3.506 11.948 1.00 98.31 98 GLU A C 1
ATOM 807 O O . GLU A 1 98 ? -13.773 -3.175 12.993 1.00 98.31 98 GLU A O 1
ATOM 812 N N . ALA A 1 99 ? -13.540 -4.636 11.309 1.00 98.19 99 ALA A N 1
ATOM 813 C CA . ALA A 1 99 ? -14.680 -5.464 11.708 1.00 98.19 99 ALA A CA 1
ATOM 814 C C . ALA A 1 99 ? -14.586 -5.948 13.169 1.00 98.19 99 ALA A C 1
ATOM 816 O O . ALA A 1 99 ? -15.580 -5.991 13.899 1.00 98.19 99 ALA A O 1
ATOM 817 N N . ARG A 1 100 ? -13.381 -6.311 13.638 1.00 98.00 100 ARG A N 1
ATOM 818 C CA . ARG A 1 100 ? -13.158 -6.675 15.050 1.00 98.00 100 ARG A CA 1
ATOM 819 C C . ARG A 1 100 ? -13.295 -5.472 15.977 1.00 98.00 100 ARG A C 1
ATOM 821 O O . ARG A 1 100 ? -13.811 -5.636 17.083 1.00 98.00 100 ARG A O 1
ATOM 828 N N . GLY A 1 101 ? -12.804 -4.309 15.559 1.00 98.44 101 GLY A N 1
ATOM 829 C CA . GLY A 1 101 ? -12.910 -3.052 16.294 1.00 98.44 101 GLY A CA 1
ATOM 830 C C . GLY A 1 101 ? -14.364 -2.644 16.490 1.00 98.44 101 GLY A C 1
ATOM 831 O O . GLY A 1 101 ? -14.789 -2.455 17.628 1.00 98.44 101 GLY A O 1
ATOM 832 N N . GLU A 1 102 ? -15.146 -2.620 15.413 1.00 98.25 102 GLU A N 1
ATOM 833 C CA . GLU A 1 102 ? -16.578 -2.318 15.445 1.00 98.25 102 GLU A CA 1
ATOM 834 C C . GLU A 1 102 ? -17.354 -3.301 16.324 1.00 98.25 102 GLU A C 1
ATOM 836 O O . GLU A 1 102 ? -18.110 -2.887 17.204 1.00 98.25 102 GLU A O 1
ATOM 841 N N . ALA A 1 103 ? -17.132 -4.609 16.149 1.00 98.00 103 ALA A N 1
ATOM 842 C CA . ALA A 1 103 ? -17.826 -5.627 16.933 1.00 98.00 103 ALA A CA 1
ATOM 843 C C . ALA A 1 103 ? -17.536 -5.495 18.437 1.00 98.00 103 ALA A C 1
ATOM 845 O O . ALA A 1 103 ? -18.452 -5.581 19.261 1.00 98.00 103 ALA A O 1
ATOM 846 N N . ARG A 1 104 ? -16.271 -5.255 18.809 1.00 97.81 104 ARG A N 1
ATOM 847 C CA . ARG A 1 104 ? -15.878 -5.025 20.209 1.00 97.81 104 ARG A CA 1
ATOM 848 C C . ARG A 1 104 ? -16.457 -3.721 20.741 1.00 97.81 104 ARG A C 1
ATOM 850 O O . ARG A 1 104 ? -17.027 -3.729 21.827 1.00 97.81 104 ARG A O 1
ATOM 857 N N . GLY A 1 105 ? -16.353 -2.633 19.980 1.00 98.19 105 GLY A N 1
ATOM 858 C CA . GLY A 1 105 ? -16.889 -1.328 20.360 1.00 98.19 105 GLY A CA 1
ATOM 859 C C . GLY A 1 105 ? -18.395 -1.378 20.607 1.00 98.19 105 GLY A C 1
ATOM 860 O O . GLY A 1 105 ? -18.869 -0.904 21.635 1.00 98.19 105 GLY A O 1
ATOM 861 N N . MET A 1 106 ? -19.145 -2.049 19.731 1.00 98.00 106 MET A N 1
ATOM 862 C CA . MET A 1 106 ? -20.587 -2.232 19.891 1.00 98.00 106 MET A CA 1
ATOM 863 C C . MET A 1 106 ? -20.935 -3.068 21.131 1.00 98.00 106 MET A C 1
ATOM 865 O O . MET A 1 106 ? -21.880 -2.737 21.848 1.00 98.00 106 MET A O 1
ATOM 869 N N . GLN A 1 107 ? -20.189 -4.143 21.409 1.00 97.56 107 GLN A N 1
ATOM 870 C CA . GLN A 1 107 ? -20.417 -4.964 22.603 1.00 97.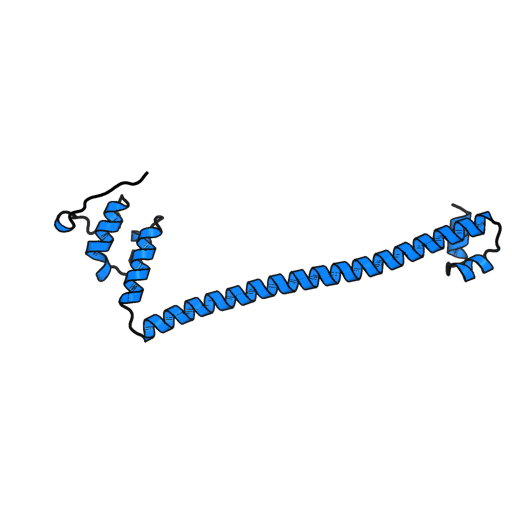56 107 GLN A CA 1
ATOM 871 C C . GLN A 1 107 ? -20.128 -4.201 23.898 1.00 97.56 107 GLN A C 1
ATOM 873 O O . GLN A 1 107 ? -20.958 -4.234 24.808 1.00 97.56 107 GLN A O 1
ATOM 878 N N . ILE A 1 108 ? -18.988 -3.506 23.968 1.00 97.62 108 ILE A N 1
ATOM 879 C CA . ILE A 1 108 ? -18.592 -2.696 25.127 1.00 97.62 108 ILE A CA 1
ATOM 880 C C . ILE A 1 108 ? -19.612 -1.577 25.338 1.00 97.62 108 ILE A C 1
ATOM 882 O O . ILE A 1 108 ? -20.213 -1.510 26.405 1.00 97.62 108 ILE A O 1
ATOM 886 N N . GLY A 1 109 ? -19.914 -0.790 24.302 1.00 97.94 109 GLY A N 1
ATOM 887 C CA . GLY A 1 109 ? -20.863 0.320 24.403 1.00 97.94 109 GLY A CA 1
ATOM 888 C C . GLY A 1 109 ? -22.269 -0.126 24.813 1.00 97.94 109 GLY A C 1
ATOM 889 O O . GLY A 1 109 ? -22.928 0.536 25.612 1.00 97.94 109 GLY A O 1
ATOM 890 N N . LYS A 1 110 ? -22.732 -1.294 24.347 1.00 97.56 110 LYS A N 1
ATOM 891 C CA . LYS A 1 110 ? -24.015 -1.862 24.789 1.00 97.56 110 LYS A CA 1
ATOM 892 C C . LYS A 1 110 ? -23.986 -2.293 26.259 1.00 97.56 110 LYS A C 1
ATOM 894 O O . LYS A 1 110 ? -24.995 -2.146 26.949 1.00 97.56 110 LYS A O 1
ATOM 899 N N . ALA A 1 111 ? -22.874 -2.857 26.731 1.00 96.50 111 ALA A N 1
ATOM 900 C CA . ALA A 1 111 ? -22.719 -3.273 28.122 1.00 96.50 111 ALA A CA 1
ATOM 901 C C . ALA A 1 111 ? -22.623 -2.065 29.067 1.00 96.50 111 ALA A C 1
ATOM 903 O O . ALA A 1 111 ? -23.361 -2.018 30.051 1.00 96.50 111 ALA A O 1
ATOM 904 N N . GLU A 1 112 ? -21.790 -1.079 28.729 1.00 96.69 112 GLU A N 1
ATOM 905 C CA . GLU A 1 112 ? -21.634 0.175 29.474 1.00 96.69 112 GLU A CA 1
ATOM 906 C C . GLU A 1 112 ? -22.950 0.953 29.514 1.00 96.69 112 GLU A C 1
ATOM 908 O O . GL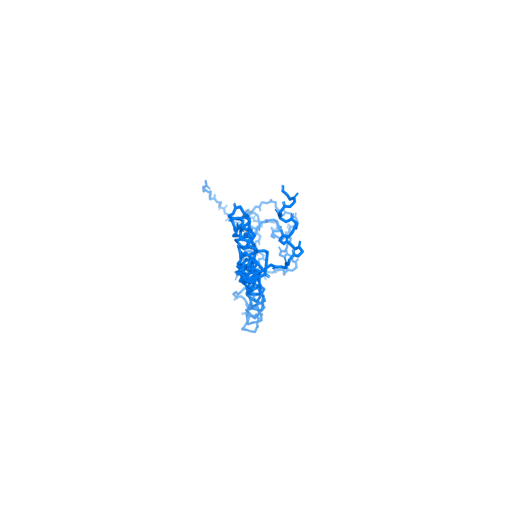U A 1 112 ? -23.455 1.236 30.598 1.00 96.69 112 GLU A O 1
ATOM 913 N N . GLY A 1 113 ? -23.601 1.166 28.365 1.00 97.12 113 GLY A N 1
ATOM 914 C CA . GLY A 1 113 ? -24.889 1.860 28.312 1.00 97.12 113 GLY A CA 1
ATOM 915 C C . GLY A 1 113 ? -25.982 1.158 29.126 1.00 97.12 113 GLY A C 1
ATOM 916 O O . GLY A 1 113 ? -26.785 1.816 29.792 1.00 97.12 113 GLY A O 1
ATOM 917 N N . LYS A 1 114 ? -26.004 -0.184 29.147 1.00 96.31 114 LYS A N 1
ATOM 918 C CA . LYS A 1 114 ? -26.919 -0.936 30.019 1.00 96.31 114 LYS A CA 1
ATOM 919 C C . LYS A 1 114 ? -26.592 -0.705 31.499 1.00 96.31 114 LYS A C 1
ATOM 921 O O . LYS A 1 114 ? -27.517 -0.484 32.276 1.00 96.31 114 LYS A O 1
ATOM 926 N N . ALA A 1 115 ? -25.319 -0.757 31.888 1.00 95.25 115 ALA A N 1
ATOM 927 C CA . ALA A 1 115 ? -24.891 -0.554 33.272 1.00 95.25 115 ALA A CA 1
ATOM 928 C C . ALA A 1 115 ? -25.196 0.870 33.772 1.00 95.25 115 ALA A C 1
ATOM 930 O O . ALA A 1 115 ? -25.769 1.039 34.851 1.00 95.25 115 ALA A O 1
ATOM 931 N N . GLU A 1 116 ? -24.900 1.888 32.963 1.00 96.06 116 GLU A N 1
ATOM 932 C CA . GLU A 1 116 ? -25.222 3.290 33.250 1.00 96.06 116 GLU A CA 1
ATOM 933 C C . GLU A 1 116 ? -26.732 3.500 33.383 1.00 96.06 116 GLU A C 1
ATOM 935 O O . GLU A 1 116 ? -27.198 4.101 34.353 1.00 96.06 116 GLU A O 1
ATOM 940 N N . THR A 1 117 ? -27.518 2.926 32.466 1.00 96.75 117 THR A N 1
ATOM 941 C CA . THR A 1 117 ? -28.984 3.013 32.519 1.00 96.75 117 THR A CA 1
ATOM 942 C C . THR A 1 117 ? -29.534 2.367 33.791 1.00 96.75 117 THR A C 1
ATOM 944 O O . THR A 1 117 ? -30.375 2.963 34.460 1.00 96.75 117 THR A O 1
ATOM 947 N N . MET A 1 118 ? -29.057 1.176 34.170 1.00 96.69 118 MET A N 1
ATOM 948 C CA . MET A 1 118 ? -29.503 0.507 35.403 1.00 96.69 118 MET A CA 1
ATOM 949 C C . MET A 1 118 ? -29.116 1.295 36.657 1.00 96.69 118 MET A C 1
ATOM 951 O O . MET A 1 118 ? -29.902 1.370 37.601 1.00 96.69 118 MET A O 1
ATOM 955 N N . THR A 1 119 ? -27.952 1.945 36.642 1.00 95.75 119 THR A N 1
ATOM 956 C CA . THR A 1 119 ? -27.507 2.838 37.719 1.00 95.75 119 THR A CA 1
ATOM 957 C C . THR A 1 119 ? -28.428 4.052 37.845 1.00 95.75 119 THR A C 1
ATOM 959 O O . THR A 1 119 ? -28.866 4.386 38.947 1.00 95.75 119 THR A O 1
ATOM 962 N N . LEU A 1 120 ? -28.796 4.683 36.725 1.00 96.12 120 LEU A N 1
ATOM 963 C CA . LEU A 1 120 ? -29.734 5.808 36.708 1.00 96.12 120 LEU A CA 1
ATOM 964 C C . LEU A 1 120 ? -31.129 5.397 37.200 1.00 96.12 120 LEU A C 1
ATOM 966 O O . LEU A 1 120 ? -31.734 6.099 38.012 1.00 96.12 120 LEU A O 1
ATOM 970 N N . VAL A 1 121 ? -31.629 4.241 36.752 1.00 96.44 121 VAL A N 1
ATOM 971 C CA . VAL A 1 121 ? -32.906 3.683 37.219 1.00 96.44 121 VAL A CA 1
ATOM 972 C C . VAL A 1 121 ? -32.866 3.439 38.729 1.00 96.44 121 VAL A C 1
ATOM 974 O O . VAL A 1 121 ? -33.799 3.836 39.424 1.00 96.44 121 VAL A O 1
ATOM 977 N N . ALA A 1 122 ? -31.782 2.867 39.262 1.00 96.25 122 ALA A N 1
ATOM 978 C CA . ALA A 1 122 ? -31.627 2.659 40.701 1.00 96.25 122 ALA A CA 1
ATOM 979 C C . ALA A 1 122 ? -31.660 3.975 41.492 1.00 96.25 122 ALA A C 1
ATOM 981 O O . ALA A 1 122 ? -32.383 4.058 42.485 1.00 96.25 122 ALA A O 1
ATOM 982 N N . LYS A 1 123 ? -30.951 5.020 41.034 1.00 95.44 123 LYS A N 1
ATOM 983 C CA . LYS A 1 123 ? -30.986 6.356 41.664 1.00 95.44 123 LYS A CA 1
ATOM 984 C C . LYS A 1 123 ? -32.405 6.941 41.669 1.00 95.44 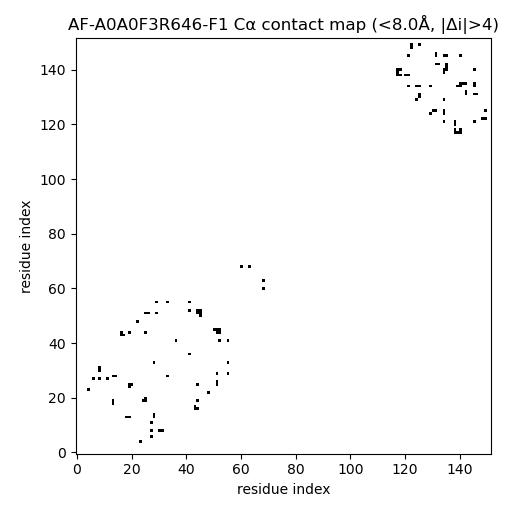123 LYS A C 1
ATOM 986 O O . LYS A 1 123 ? -32.865 7.433 42.698 1.00 95.44 123 LYS A O 1
ATOM 991 N N . ASN A 1 124 ? -33.133 6.813 40.560 1.00 96.12 124 ASN A N 1
ATOM 992 C CA . ASN A 1 124 ? -34.514 7.292 40.456 1.00 96.12 124 ASN A CA 1
ATOM 993 C C . ASN A 1 124 ? -35.482 6.537 41.383 1.00 96.12 124 ASN A C 1
ATOM 995 O O . ASN A 1 124 ? -36.363 7.155 41.977 1.00 96.12 124 ASN A O 1
ATOM 999 N N . LEU A 1 125 ? -35.328 5.218 41.526 1.00 96.19 125 LEU A N 1
ATOM 1000 C CA . LEU A 1 125 ? -36.157 4.411 42.429 1.00 96.19 125 LEU A CA 1
ATOM 1001 C C . LEU A 1 125 ? -35.832 4.684 43.906 1.00 96.19 125 LEU A C 1
ATOM 1003 O O . LEU A 1 125 ? -36.748 4.760 44.726 1.00 96.19 125 LEU A O 1
ATOM 1007 N N . LEU A 1 126 ? -34.553 4.897 44.242 1.00 95.50 126 LEU A N 1
ATOM 1008 C CA . LEU A 1 126 ? -34.131 5.325 45.580 1.00 95.50 126 LEU A CA 1
ATOM 1009 C C . LEU A 1 126 ? -34.762 6.671 45.958 1.00 95.50 126 LEU A C 1
ATOM 1011 O O . LEU A 1 126 ? -35.276 6.809 47.066 1.00 95.50 126 LEU A O 1
ATOM 1015 N N . ALA A 1 127 ? -34.791 7.636 45.032 1.00 95.00 127 ALA A N 1
ATOM 1016 C CA . ALA A 1 127 ? -35.428 8.939 45.246 1.00 95.00 127 ALA A CA 1
ATOM 1017 C C . ALA A 1 127 ? -36.946 8.840 45.498 1.00 95.00 127 ALA A C 1
ATOM 1019 O O . ALA A 1 127 ? -37.529 9.708 46.145 1.00 95.00 127 ALA A O 1
ATOM 1020 N N . GLN A 1 128 ? -37.585 7.765 45.028 1.00 95.94 128 GLN A N 1
ATOM 1021 C CA . GLN A 1 128 ? -38.996 7.458 45.282 1.00 95.94 128 GLN A CA 1
ATOM 1022 C C . GLN A 1 128 ? -39.221 6.644 46.568 1.00 95.94 128 GLN A C 1
ATOM 1024 O O . GLN A 1 128 ? -40.349 6.242 46.843 1.00 95.94 128 GLN A O 1
ATOM 1029 N N . ASN A 1 129 ? -38.177 6.415 47.374 1.00 94.56 129 ASN A N 1
ATOM 1030 C CA . ASN A 1 129 ? -38.210 5.604 48.596 1.00 94.56 129 ASN A CA 1
ATOM 1031 C C . ASN A 1 129 ? -38.659 4.145 48.374 1.00 94.56 129 ASN A C 1
ATOM 1033 O O . ASN A 1 129 ? -39.210 3.524 49.285 1.00 94.56 129 ASN A O 1
ATOM 1037 N N . ILE A 1 130 ? -38.416 3.584 47.183 1.00 96.19 130 ILE A N 1
ATOM 1038 C CA . ILE A 1 130 ? -38.623 2.152 46.925 1.00 96.19 130 ILE A CA 1
ATOM 1039 C C . ILE A 1 130 ? -37.605 1.336 47.737 1.00 96.19 130 ILE A C 1
ATOM 1041 O O . ILE A 1 130 ? -36.463 1.759 47.937 1.00 96.19 130 ILE A O 1
ATOM 1045 N N . ASP A 1 131 ? -38.011 0.165 48.231 1.00 95.62 131 ASP A N 1
ATOM 1046 C CA . ASP A 1 131 ? -37.143 -0.676 49.051 1.00 95.62 131 ASP A CA 1
ATOM 1047 C C . ASP A 1 131 ? -35.965 -1.266 48.251 1.00 95.62 131 ASP A C 1
ATOM 1049 O O . ASP A 1 131 ? -36.063 -1.582 47.064 1.00 95.62 131 ASP A O 1
ATOM 1053 N N . ILE A 1 132 ? -34.830 -1.444 48.930 1.00 94.50 132 ILE A N 1
ATOM 1054 C CA . ILE A 1 132 ? -33.558 -1.858 48.315 1.00 94.50 132 ILE A CA 1
ATOM 1055 C C . ILE A 1 132 ? -33.657 -3.236 47.643 1.00 94.50 132 ILE A C 1
ATOM 1057 O O . ILE A 1 132 ? -33.012 -3.456 46.617 1.00 94.50 132 ILE A O 1
ATOM 1061 N N . ASN A 1 133 ? -34.459 -4.158 48.185 1.00 95.38 133 ASN A N 1
ATOM 1062 C CA . ASN A 1 133 ? -34.593 -5.497 47.614 1.00 95.38 133 ASN A CA 1
ATOM 1063 C C . ASN A 1 133 ? -35.341 -5.439 46.277 1.00 95.38 133 ASN A C 1
ATOM 1065 O O . ASN A 1 133 ? -34.894 -6.044 45.303 1.00 95.38 133 ASN A O 1
ATOM 1069 N N . THR A 1 134 ? -36.413 -4.649 46.190 1.00 95.94 134 THR A N 1
ATOM 1070 C CA . THR A 1 134 ? -37.142 -4.415 44.935 1.00 95.94 134 THR A CA 1
ATOM 1071 C C . THR A 1 134 ? -36.266 -3.723 43.889 1.00 95.94 134 THR A C 1
ATOM 1073 O O . THR A 1 134 ? -36.272 -4.128 42.726 1.00 95.94 134 THR A O 1
ATOM 1076 N N . ILE A 1 135 ? -35.450 -2.737 44.282 1.00 95.88 135 ILE A N 1
ATOM 1077 C CA . ILE A 1 135 ? -34.500 -2.076 43.364 1.00 95.88 135 ILE A CA 1
ATOM 1078 C C . ILE A 1 135 ? -33.459 -3.073 42.844 1.00 95.88 135 ILE A C 1
ATOM 1080 O O . ILE A 1 135 ? -33.155 -3.072 41.649 1.00 95.88 135 ILE A O 1
ATOM 1084 N N . SER A 1 136 ? -32.948 -3.952 43.709 1.00 96.69 136 SER A N 1
ATOM 1085 C CA . SER A 1 136 ? -31.987 -4.994 43.328 1.00 96.69 136 SER A CA 1
ATOM 1086 C C . SER A 1 136 ? -32.575 -5.956 42.297 1.00 96.69 136 SER A C 1
ATOM 1088 O O . SER A 1 136 ? -31.948 -6.211 41.270 1.00 96.69 136 SER A O 1
ATOM 1090 N N . ILE A 1 137 ? -33.819 -6.399 42.496 1.00 95.94 137 ILE A N 1
ATOM 1091 C CA . ILE A 1 137 ? -34.531 -7.257 41.538 1.00 95.94 137 ILE A CA 1
ATOM 1092 C C . ILE A 1 137 ? -34.766 -6.533 40.201 1.00 95.94 137 ILE A C 1
ATOM 1094 O O . ILE A 1 137 ? -34.573 -7.129 39.144 1.00 95.94 137 ILE A O 1
ATOM 1098 N N . ALA A 1 138 ? -35.167 -5.259 40.229 1.00 94.31 138 ALA A N 1
ATOM 1099 C CA . ALA A 1 138 ? -35.524 -4.506 39.024 1.00 94.31 138 ALA A CA 1
ATOM 1100 C C . ALA A 1 138 ? -34.314 -4.113 38.157 1.00 94.31 138 ALA A C 1
ATOM 1102 O O . ALA A 1 138 ? -34.424 -4.057 36.934 1.00 94.31 138 ALA A O 1
ATOM 1103 N N . THR A 1 139 ? -33.171 -3.824 38.782 1.00 94.56 139 THR A N 1
ATOM 1104 C CA . THR A 1 139 ? -31.975 -3.293 38.100 1.00 94.56 139 THR A CA 1
ATOM 1105 C C . THR A 1 139 ? -30.872 -4.332 37.913 1.00 94.56 139 THR A C 1
ATOM 1107 O O . THR A 1 139 ? -29.972 -4.140 37.096 1.00 94.56 139 THR A O 1
ATOM 1110 N N . GLY A 1 140 ? -30.931 -5.438 38.659 1.00 94.50 140 GLY A N 1
ATOM 1111 C CA . GLY A 1 140 ? -29.880 -6.452 38.708 1.00 94.50 140 GLY A CA 1
ATOM 1112 C C . GLY A 1 140 ? -28.626 -6.023 39.478 1.00 94.50 140 GLY A C 1
ATOM 1113 O O . GLY A 1 140 ? -27.668 -6.791 39.523 1.00 94.50 140 GLY A O 1
ATOM 1114 N N . LEU A 1 141 ? -28.615 -4.827 40.079 1.00 95.31 141 LEU A N 1
ATOM 1115 C CA . LEU A 1 141 ? -27.530 -4.364 40.942 1.00 95.31 141 LEU A CA 1
ATOM 1116 C C . LEU A 1 141 ? -27.575 -5.075 42.295 1.00 95.31 141 LEU A C 1
ATOM 1118 O O . LEU A 1 141 ? -28.645 -5.358 42.843 1.00 95.31 141 LEU A O 1
ATOM 1122 N N . SER A 1 142 ? -26.405 -5.320 42.873 1.00 96.31 142 SER A N 1
ATOM 1123 C CA . SER A 1 142 ? -26.298 -5.848 44.228 1.00 96.31 142 SER A CA 1
ATOM 1124 C C . SER A 1 142 ? -26.767 -4.820 45.258 1.00 96.31 142 SER A C 1
ATOM 1126 O O . SER A 1 142 ? -26.658 -3.604 45.080 1.00 96.31 142 SER A O 1
ATOM 1128 N N . THR A 1 143 ? -27.232 -5.302 46.408 1.00 93.88 143 THR A N 1
ATOM 1129 C CA . THR A 1 143 ? -27.607 -4.430 47.528 1.00 93.88 143 THR A CA 1
ATOM 1130 C C . THR A 1 143 ? -26.431 -3.573 48.016 1.00 93.88 143 THR A C 1
ATOM 1132 O O . THR A 1 143 ? -26.648 -2.471 48.514 1.00 93.88 143 THR A O 1
ATOM 1135 N N . ILE A 1 144 ? -25.183 -4.029 47.843 1.00 94.56 144 ILE A N 1
ATOM 1136 C CA . ILE A 1 144 ? -23.970 -3.261 48.164 1.00 94.56 144 ILE A CA 1
ATOM 1137 C C . ILE A 1 144 ? -23.817 -2.071 47.209 1.00 94.56 144 ILE A C 1
ATOM 1139 O O . ILE A 1 144 ? -23.589 -0.954 47.670 1.00 94.56 144 ILE A O 1
ATOM 1143 N N . GLU A 1 145 ? -23.959 -2.289 45.899 1.00 94.31 145 GLU A N 1
ATOM 1144 C CA . GLU A 1 145 ? -23.902 -1.220 44.891 1.00 94.31 145 GLU A CA 1
ATOM 1145 C C . GLU A 1 145 ? -25.014 -0.195 45.118 1.00 94.31 145 GLU A C 1
ATOM 1147 O O . GLU A 1 145 ? -24.744 1.000 45.165 1.00 94.31 145 GLU A O 1
ATOM 1152 N N . ILE A 1 146 ? -26.243 -0.649 45.377 1.00 95.31 146 ILE A N 1
ATOM 1153 C CA . ILE A 1 146 ? -27.383 0.240 45.647 1.00 95.31 146 ILE A CA 1
ATOM 1154 C C . ILE A 1 146 ? -27.157 1.075 46.915 1.00 95.31 146 ILE A C 1
ATOM 1156 O O . ILE A 1 146 ? -27.436 2.272 46.926 1.00 95.31 146 ILE A O 1
ATOM 1160 N N . ASN A 1 147 ? -26.610 0.480 47.981 1.00 93.12 147 ASN A N 1
ATOM 1161 C CA . ASN A 1 147 ? -26.285 1.224 49.201 1.00 93.12 147 ASN A CA 1
ATOM 1162 C C . ASN A 1 147 ? -25.164 2.250 48.988 1.00 93.12 147 ASN A C 1
ATOM 1164 O O . ASN A 1 147 ? -25.195 3.302 49.621 1.00 93.12 147 ASN A O 1
ATOM 1168 N N . LYS A 1 148 ? -24.197 1.983 48.099 1.00 94.38 148 LYS A N 1
ATOM 1169 C CA . LYS A 1 148 ? -23.204 2.995 47.708 1.00 94.38 148 LYS A CA 1
ATOM 1170 C C . LYS A 1 148 ? -23.870 4.172 47.001 1.00 94.38 148 LYS A C 1
ATOM 1172 O O . LYS A 1 148 ? -23.639 5.299 47.410 1.00 94.38 148 LYS A O 1
ATOM 1177 N N . LEU A 1 149 ? -24.761 3.909 46.040 1.00 92.75 149 LEU A N 1
ATOM 1178 C CA . LEU A 1 149 ? -25.499 4.954 45.312 1.00 92.75 149 LEU A CA 1
ATOM 1179 C C . LEU A 1 149 ? -26.395 5.813 46.216 1.00 92.75 149 LEU A C 1
ATOM 1181 O O . LEU A 1 149 ? -26.711 6.937 45.855 1.00 92.75 149 LEU A O 1
ATOM 1185 N N . LYS A 1 150 ? -26.829 5.282 47.365 1.00 86.94 150 LYS A N 1
ATOM 1186 C CA . LYS A 1 150 ? -27.611 6.015 48.373 1.00 86.94 150 LYS A CA 1
ATOM 1187 C C . LYS A 1 150 ? -26.759 6.978 49.215 1.00 86.94 150 LYS A C 1
ATOM 1189 O O . LYS A 1 150 ? -27.304 7.916 49.789 1.00 86.94 150 LYS A O 1
ATOM 1194 N N . ASN A 1 151 ? -25.462 6.699 49.335 1.00 80.12 151 ASN A N 1
ATOM 1195 C CA . ASN A 1 151 ? -24.510 7.479 50.130 1.00 80.12 151 ASN A CA 1
ATOM 1196 C C . ASN A 1 151 ? -23.670 8.450 49.275 1.00 80.12 151 ASN A C 1
ATOM 1198 O O . ASN A 1 151 ? -22.881 9.207 49.842 1.00 80.12 151 ASN A O 1
ATOM 1202 N N . GLU A 1 152 ? -23.809 8.388 47.947 1.00 73.19 152 GLU A N 1
ATOM 1203 C CA . GLU A 1 152 ? -23.358 9.403 46.981 1.00 73.19 152 GLU A CA 1
ATOM 1204 C C . GLU A 1 152 ? -24.353 10.563 46.896 1.00 73.19 152 GLU A C 1
ATOM 1206 O O . GLU A 1 152 ? -23.881 11.718 46.811 1.00 73.19 152 GLU A O 1
#

Solvent-accessible surface area (backbone atoms only — not comparable to full-atom values): 9023 Å² total; per-residue (Å²): 139,88,85,86,82,90,82,59,72,91,77,61,80,77,86,53,65,89,75,56,85,46,72,67,50,46,50,52,40,43,78,72,40,50,95,76,59,53,77,89,49,44,64,66,64,27,62,93,46,64,68,64,42,54,52,50,53,55,53,50,64,75,70,47,53,74,68,56,48,50,53,50,53,50,51,53,47,50,54,51,52,52,49,52,51,51,54,48,52,51,53,55,48,50,55,51,48,50,55,51,48,52,55,50,49,52,52,51,52,54,52,50,52,49,52,54,50,32,50,52,51,44,55,57,40,52,76,69,68,52,58,63,67,62,45,23,70,77,49,70,46,52,66,68,58,54,53,49,64,73,76,107

Radius of gyration: 38.15 Å; Cα contacts (8 Å, |Δi|>4): 65; chains: 1; bounding box: 73×43×88 Å

Secondary structure (DSSP, 8-state):
--------GGG-----GGG--SHHHHHHHHHHHGGG--HHHHHHHHTT-HHHHHHHHHHHHHH--HHHHHHHHHHHHHHHHHHHHHHHHHHHHHHHHHHHHHHHHHHHHHHHHHHHHHHHHHHHHHHTT--HHHHHHHH---HHHHHHHHH-

Nearest PDB structures (foldseek):
  3frw-assembly1_A  TM=9.106E-01  e=3.195E+00  Blautia obeum ATCC 29174
  3frw-assembly2_D  TM=9.345E-01  e=4.781E+00  Blautia obeum ATCC 29174
  3g1c-assembly1_A-2  TM=9.361E-01  e=6.755E+00  Lachnospira eligens ATCC 27750